Protein AF-A0A521Y6N9-F1 (afdb_monomer_lite)

pLDDT: mean 73.64, std 16.45, range [47.81, 98.19]

Sequence (121 aa):
MSCTERAASRVLAGALALALAACSSVPTKDAGHRGNGSRTSPSMQGPLPAGPQGSLAGPRSRNWDQFRQLAAQQLVAASPGRTYDSVPPDVLLAVPVLLVQLNGDGSVRRVEVLRYPRQAR

Secondary structure (DSSP, 8-state):
--SSHHHHHHHHHHHHHHHHGGGG-----------------------PPPP--S---PPPPSSHHHHHHHHHHHHHHHSTTTS-SSSPPHHHHT--EEEEEE-TTS-EEEEEEEE--SS--

Structure (mmCIF, N/CA/C/O backbone):
data_AF-A0A521Y6N9-F1
#
_entry.id   AF-A0A521Y6N9-F1
#
loop_
_atom_site.group_PDB
_atom_site.id
_atom_site.type_symbol
_atom_site.label_atom_id
_atom_site.label_alt_id
_atom_site.label_comp_id
_atom_site.label_asym_id
_atom_site.label_entity_id
_atom_site.label_seq_id
_atom_site.pdbx_PDB_ins_code
_atom_site.Cartn_x
_atom_site.Cartn_y
_atom_site.Cartn_z
_atom_site.occupancy
_atom_site.B_iso_or_equiv
_atom_site.auth_seq_id
_atom_site.auth_comp_id
_atom_site.auth_asym_id
_atom_site.auth_atom_id
_atom_site.pdbx_PDB_model_num
ATOM 1 N N . MET A 1 1 ? 53.952 50.226 1.521 1.00 52.38 1 MET A N 1
ATOM 2 C CA . MET A 1 1 ? 53.710 49.186 0.494 1.00 52.38 1 MET A CA 1
ATOM 3 C C . MET A 1 1 ? 52.494 48.349 0.904 1.00 52.38 1 MET A C 1
ATOM 5 O O . MET A 1 1 ? 52.632 47.167 1.165 1.00 52.38 1 MET A O 1
ATOM 9 N N . SER A 1 2 ? 51.309 48.965 1.027 1.00 55.03 2 SER A N 1
ATOM 10 C CA . SER A 1 2 ? 50.172 48.358 1.763 1.00 55.03 2 SER A CA 1
ATOM 11 C C . SER A 1 2 ? 48.833 48.440 1.013 1.00 55.03 2 SER A C 1
ATOM 13 O O . SER A 1 2 ? 47.781 48.146 1.576 1.00 55.03 2 SER A O 1
ATOM 15 N N . CYS A 1 3 ? 48.855 48.852 -0.261 1.00 47.81 3 CYS A N 1
ATOM 16 C CA . CYS A 1 3 ? 47.649 48.992 -1.088 1.00 47.81 3 CYS A CA 1
ATOM 17 C C . CYS A 1 3 ? 47.272 47.713 -1.853 1.00 47.81 3 CYS A C 1
ATOM 19 O O . CYS A 1 3 ? 46.133 47.590 -2.292 1.00 47.81 3 CYS A O 1
ATOM 21 N N . THR A 1 4 ? 48.182 46.748 -1.994 1.00 50.75 4 THR A N 1
ATOM 22 C CA . THR A 1 4 ? 47.968 45.542 -2.811 1.00 50.75 4 THR A CA 1
ATOM 23 C C . THR A 1 4 ? 47.235 44.412 -2.073 1.00 50.75 4 THR A C 1
ATOM 25 O O . THR A 1 4 ? 46.478 43.682 -2.705 1.00 50.75 4 THR A O 1
ATOM 28 N N . GLU A 1 5 ? 47.340 44.303 -0.741 1.00 51.44 5 GLU A N 1
ATOM 29 C CA . GLU A 1 5 ? 46.656 43.244 0.033 1.00 51.44 5 GLU A CA 1
ATOM 30 C C . GLU A 1 5 ? 45.135 43.444 0.169 1.00 51.44 5 GLU A C 1
ATOM 32 O O . GLU A 1 5 ? 44.365 42.482 0.146 1.00 51.44 5 GLU A O 1
ATOM 37 N N . ARG A 1 6 ? 44.660 44.694 0.258 1.00 50.38 6 ARG A N 1
ATOM 38 C CA . ARG A 1 6 ? 43.218 44.983 0.418 1.00 50.38 6 ARG A CA 1
ATOM 39 C C . ARG A 1 6 ? 42.403 44.671 -0.839 1.00 50.38 6 ARG A C 1
ATOM 41 O O . ARG A 1 6 ? 41.208 44.399 -0.734 1.00 50.38 6 ARG A O 1
ATOM 48 N N . ALA A 1 7 ? 43.036 44.698 -2.012 1.00 51.91 7 ALA A N 1
ATOM 49 C CA . ALA A 1 7 ? 42.393 44.354 -3.276 1.00 51.91 7 ALA A CA 1
ATOM 50 C C . ALA A 1 7 ? 42.159 42.838 -3.394 1.00 51.91 7 ALA A C 1
ATOM 52 O O . ALA A 1 7 ? 41.064 42.418 -3.761 1.00 51.91 7 ALA A O 1
ATOM 53 N N . ALA A 1 8 ? 43.138 42.022 -2.990 1.00 50.38 8 ALA A N 1
ATOM 54 C CA . ALA A 1 8 ? 43.040 40.562 -3.039 1.00 50.38 8 ALA A CA 1
ATOM 55 C C . ALA A 1 8 ? 41.926 40.015 -2.125 1.00 50.38 8 ALA A C 1
ATOM 57 O O . ALA A 1 8 ? 41.167 39.131 -2.519 1.00 50.38 8 ALA A O 1
ATOM 58 N N . SER A 1 9 ? 41.765 40.603 -0.933 1.00 50.69 9 SER A N 1
ATOM 59 C CA . SER A 1 9 ? 40.750 40.179 0.041 1.00 50.69 9 SER A CA 1
ATOM 60 C C . SER A 1 9 ? 39.308 40.455 -0.423 1.00 50.69 9 SER A C 1
ATOM 62 O O . SER A 1 9 ? 38.405 39.660 -0.166 1.00 50.69 9 SER A O 1
ATOM 64 N N . ARG A 1 10 ? 39.082 41.534 -1.190 1.00 55.06 10 ARG A N 1
ATOM 65 C CA . ARG A 1 10 ? 37.753 41.860 -1.743 1.00 55.06 10 ARG A CA 1
ATOM 66 C C . ARG A 1 10 ? 37.357 40.957 -2.912 1.00 55.06 10 ARG A C 1
ATOM 68 O O . ARG A 1 10 ? 36.184 40.616 -3.040 1.00 55.06 10 ARG A O 1
ATOM 75 N N . VAL A 1 11 ? 38.325 40.538 -3.728 1.00 58.59 11 VAL A N 1
ATOM 76 C CA . VAL A 1 11 ? 38.083 39.623 -4.857 1.00 58.59 11 VAL A CA 1
ATOM 77 C C . VAL A 1 11 ? 37.719 38.223 -4.355 1.00 58.59 11 VAL A C 1
ATOM 79 O O . VAL A 1 11 ? 36.792 37.607 -4.880 1.00 58.59 11 VAL A O 1
ATOM 82 N N . LEU A 1 12 ? 38.371 37.750 -3.285 1.00 57.00 12 LEU A N 1
ATOM 83 C CA . LEU A 1 12 ? 38.077 36.438 -2.701 1.00 57.00 12 LEU A CA 1
ATOM 84 C C . LEU A 1 12 ? 36.672 36.372 -2.073 1.00 57.00 12 LEU A C 1
ATOM 86 O O . LEU A 1 12 ? 35.969 35.375 -2.231 1.00 57.00 12 LEU A O 1
ATOM 90 N N . ALA A 1 13 ? 36.239 37.449 -1.406 1.00 58.03 13 ALA A N 1
ATOM 91 C CA . ALA A 1 13 ? 34.910 37.525 -0.797 1.00 58.03 13 ALA A CA 1
ATOM 92 C C . ALA A 1 13 ? 33.778 37.572 -1.843 1.00 58.03 13 ALA A C 1
ATOM 94 O O . ALA A 1 13 ? 32.732 36.953 -1.648 1.00 58.03 13 ALA A O 1
ATOM 95 N N . GLY A 1 14 ? 33.994 38.250 -2.977 1.00 57.03 14 GLY A N 1
ATOM 96 C CA . GLY A 1 14 ? 33.025 38.283 -4.079 1.00 57.03 14 GLY A CA 1
ATOM 97 C C . GLY A 1 14 ? 32.857 36.928 -4.774 1.00 57.03 14 GLY A C 1
ATOM 98 O O . GLY A 1 14 ? 31.736 36.525 -5.083 1.00 57.03 14 GLY A O 1
ATOM 99 N N . ALA A 1 15 ? 33.954 36.188 -4.964 1.00 59.00 15 ALA A N 1
ATOM 100 C CA . ALA A 1 15 ? 33.927 34.873 -5.605 1.00 59.00 15 ALA A CA 1
ATOM 101 C C . ALA A 1 15 ? 33.199 33.812 -4.759 1.00 59.00 15 ALA A C 1
ATOM 103 O O . ALA A 1 15 ? 32.467 32.985 -5.303 1.00 59.00 15 ALA A O 1
ATOM 104 N N . LEU A 1 16 ? 33.334 33.866 -3.428 1.00 61.94 16 LEU A N 1
ATOM 105 C CA . LEU A 1 16 ? 32.648 32.932 -2.531 1.00 61.94 16 LEU A CA 1
ATOM 106 C C . LEU A 1 16 ? 31.129 33.186 -2.477 1.00 61.94 16 LEU A C 1
ATOM 108 O O . LEU A 1 16 ? 30.352 32.236 -2.418 1.00 61.94 16 LEU A O 1
ATOM 112 N N . ALA A 1 17 ? 30.692 34.447 -2.572 1.00 58.97 17 ALA A N 1
ATOM 113 C CA . ALA A 1 17 ? 29.270 34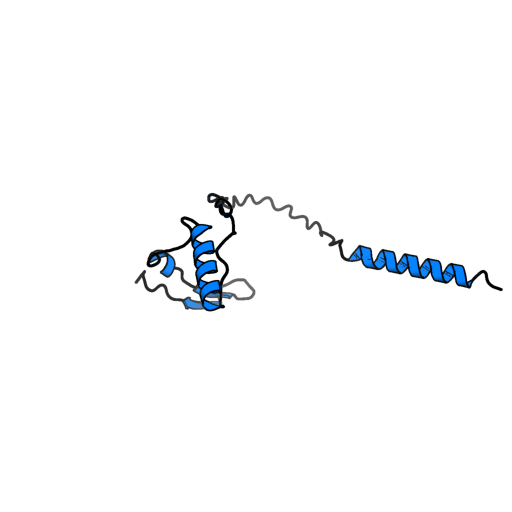.793 -2.618 1.00 58.97 17 ALA A CA 1
ATOM 114 C C . ALA A 1 17 ? 28.588 34.345 -3.927 1.00 58.97 17 ALA A C 1
ATOM 116 O O . ALA A 1 17 ? 27.437 33.909 -3.893 1.00 58.97 17 ALA A O 1
ATOM 117 N N . LEU A 1 18 ? 29.297 34.375 -5.066 1.00 59.50 18 LEU A N 1
ATOM 118 C CA . LEU A 1 18 ? 28.776 33.829 -6.328 1.00 59.50 18 LEU A CA 1
ATOM 119 C C . LEU A 1 18 ? 28.690 32.293 -6.321 1.00 59.50 18 LEU A C 1
ATOM 121 O O . LEU A 1 18 ? 27.793 31.738 -6.953 1.00 59.50 18 LEU A O 1
ATOM 125 N N . ALA A 1 19 ? 29.578 31.604 -5.597 1.00 60.44 19 ALA A N 1
ATOM 126 C CA . ALA A 1 19 ? 29.580 30.143 -5.531 1.00 60.44 19 ALA A CA 1
ATOM 127 C C . ALA A 1 19 ? 28.378 29.570 -4.752 1.00 60.44 19 ALA A C 1
ATOM 129 O O . ALA A 1 19 ? 27.871 28.511 -5.117 1.00 60.44 19 ALA A O 1
ATOM 130 N N . LEU A 1 20 ? 27.872 30.268 -3.723 1.00 59.56 20 LEU A N 1
ATOM 131 C CA . LEU A 1 20 ? 26.696 29.806 -2.968 1.00 59.56 20 LEU A CA 1
ATOM 132 C C . LEU A 1 20 ? 25.359 30.037 -3.700 1.00 59.56 20 LEU A C 1
ATOM 134 O O . LEU A 1 20 ? 24.408 29.297 -3.459 1.00 59.56 20 LEU A O 1
ATOM 138 N N . ALA A 1 21 ? 25.274 31.006 -4.619 1.00 56.78 21 ALA A N 1
ATOM 139 C CA . ALA A 1 21 ? 24.050 31.283 -5.384 1.00 56.78 21 ALA A CA 1
ATOM 140 C C . ALA A 1 21 ? 23.804 30.299 -6.551 1.00 56.78 21 ALA A C 1
ATOM 142 O O . ALA A 1 21 ? 22.730 30.303 -7.150 1.00 56.78 21 ALA A O 1
ATOM 143 N N . ALA A 1 22 ? 24.779 29.441 -6.874 1.00 53.19 22 ALA A N 1
ATOM 144 C CA . ALA A 1 22 ? 24.716 28.524 -8.015 1.00 53.19 22 ALA A CA 1
ATOM 145 C C . ALA A 1 22 ? 24.030 27.174 -7.717 1.00 53.19 22 ALA A C 1
ATOM 147 O O . ALA A 1 22 ? 23.783 26.402 -8.640 1.00 53.19 22 ALA A O 1
ATOM 148 N N . CYS A 1 23 ? 23.673 26.876 -6.462 1.00 58.44 23 CYS A N 1
ATOM 149 C CA . CYS A 1 23 ? 22.983 25.623 -6.118 1.00 58.44 23 CYS A CA 1
ATOM 150 C C . CYS A 1 23 ? 21.467 25.635 -6.408 1.00 58.44 23 CYS A C 1
ATOM 152 O O . CYS A 1 23 ? 20.799 24.632 -6.165 1.00 58.44 23 CYS A O 1
ATOM 154 N N . SER A 1 24 ? 20.904 26.740 -6.911 1.00 57.72 24 SER A N 1
ATOM 155 C CA . SER A 1 24 ? 19.456 26.871 -7.164 1.00 57.72 24 SER A CA 1
ATOM 156 C C . SER A 1 24 ? 19.068 26.841 -8.644 1.00 57.72 24 SER A C 1
ATOM 158 O O . SER A 1 24 ? 17.886 26.733 -8.964 1.00 57.72 24 SER A O 1
ATOM 160 N N . SER A 1 25 ? 20.028 26.948 -9.560 1.00 59.69 25 SER A N 1
ATOM 161 C CA . SER A 1 25 ? 19.775 27.101 -10.992 1.00 59.69 25 SER A CA 1
ATOM 162 C C . SER A 1 25 ? 19.997 25.784 -11.732 1.00 59.69 25 SER A C 1
ATOM 164 O O . SER A 1 25 ? 21.043 25.545 -12.329 1.00 59.69 25 SER A O 1
ATOM 166 N N . VAL A 1 26 ? 18.976 24.923 -11.720 1.00 63.25 26 VAL A N 1
ATOM 167 C CA . VAL A 1 26 ? 18.862 23.823 -12.687 1.00 63.25 26 VAL A CA 1
ATOM 168 C C . VAL A 1 26 ? 18.575 24.428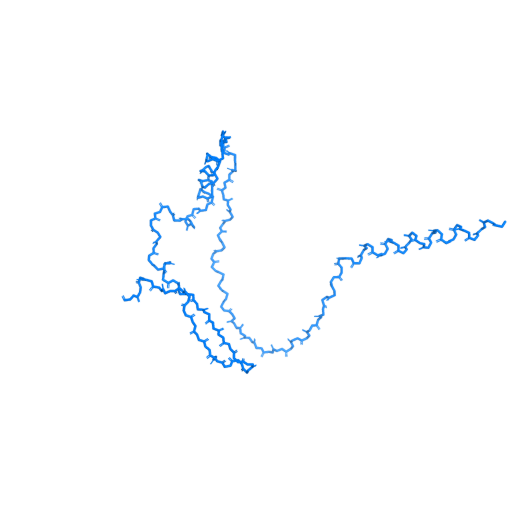 -14.069 1.00 63.25 26 VAL A C 1
ATOM 170 O O . VAL A 1 26 ? 17.526 25.053 -14.239 1.00 63.25 26 VAL A O 1
ATOM 173 N N . PRO A 1 27 ? 19.456 24.262 -15.074 1.00 61.84 27 PRO A N 1
ATOM 174 C CA . PRO A 1 27 ? 19.139 24.640 -16.442 1.00 61.84 27 PRO A CA 1
ATOM 175 C C . PRO A 1 27 ? 18.129 23.638 -17.007 1.00 61.84 27 PRO A C 1
ATOM 177 O O . PRO A 1 27 ? 18.453 22.480 -17.278 1.00 61.84 27 PRO A O 1
ATOM 180 N N . THR A 1 28 ? 16.888 24.078 -17.197 1.00 56.25 28 THR A N 1
ATOM 181 C CA . THR A 1 28 ? 15.904 23.345 -17.992 1.00 56.25 28 THR A CA 1
ATOM 182 C C . THR A 1 28 ? 16.372 23.352 -19.441 1.00 56.25 28 THR A C 1
ATOM 184 O O . THR A 1 28 ? 16.245 24.341 -20.157 1.00 56.25 28 THR A O 1
ATOM 187 N N . LYS A 1 29 ? 16.972 22.241 -19.871 1.00 55.22 29 LYS A N 1
ATOM 188 C CA . LYS A 1 29 ? 17.218 21.960 -21.281 1.00 55.22 29 LYS A CA 1
ATOM 189 C C . LYS A 1 29 ? 15.855 21.860 -21.962 1.00 55.22 29 LYS A C 1
ATOM 191 O O . LYS A 1 29 ? 15.181 20.843 -21.815 1.00 55.22 29 LYS A O 1
ATOM 196 N N . ASP A 1 30 ? 15.463 22.912 -22.676 1.00 55.50 30 ASP A N 1
ATOM 197 C CA . ASP A 1 30 ? 14.351 22.884 -23.624 1.00 55.50 30 ASP A CA 1
ATOM 198 C C . ASP A 1 30 ? 14.676 21.848 -24.707 1.00 55.50 30 ASP A C 1
ATOM 200 O O . ASP A 1 30 ? 15.319 22.113 -25.724 1.00 55.50 30 ASP A O 1
ATOM 204 N N . ALA A 1 31 ? 14.290 20.603 -24.444 1.00 56.94 31 ALA A N 1
ATOM 205 C CA . ALA A 1 31 ? 14.211 19.581 -25.460 1.00 56.94 31 ALA A CA 1
ATOM 206 C C . ALA A 1 31 ? 12.943 19.869 -26.259 1.00 56.94 31 ALA A C 1
ATOM 208 O O . ALA A 1 31 ? 11.835 19.525 -25.848 1.00 56.94 31 ALA A O 1
ATOM 209 N N . GLY A 1 32 ? 13.122 20.509 -27.414 1.00 54.41 32 GLY A N 1
ATOM 210 C CA . GLY A 1 32 ? 12.094 20.591 -28.435 1.00 54.41 32 GLY A CA 1
ATOM 211 C C . GLY A 1 32 ? 11.535 19.199 -28.724 1.00 54.41 32 GLY A C 1
ATOM 212 O O . GLY A 1 32 ? 12.190 18.364 -29.341 1.00 54.41 32 GLY A O 1
ATOM 213 N N . HIS A 1 33 ? 10.305 18.960 -28.280 1.00 53.66 33 HIS A N 1
ATOM 214 C CA . HIS A 1 33 ? 9.482 17.845 -28.719 1.00 53.66 33 HIS A CA 1
ATOM 215 C C . HIS A 1 33 ? 8.336 18.421 -29.544 1.00 53.66 33 HIS A C 1
ATOM 217 O O . HIS A 1 33 ? 7.202 18.564 -29.096 1.00 53.66 33 HIS A O 1
ATOM 223 N N . ARG A 1 34 ? 8.645 18.772 -30.797 1.00 54.66 34 ARG A N 1
ATOM 224 C CA . ARG A 1 34 ? 7.623 18.958 -31.828 1.00 54.66 34 ARG A CA 1
ATOM 225 C C . ARG A 1 34 ? 7.177 17.565 -32.282 1.00 54.66 34 ARG A C 1
ATOM 227 O O . ARG A 1 34 ? 7.567 17.086 -33.338 1.00 54.66 34 ARG A O 1
ATOM 234 N N . GLY A 1 35 ? 6.408 16.899 -31.427 1.00 51.81 35 GLY A N 1
ATOM 235 C CA . GLY A 1 35 ? 5.726 15.644 -31.714 1.00 51.81 35 GLY A CA 1
ATOM 236 C C . GLY A 1 35 ? 4.229 15.891 -31.655 1.00 51.81 35 GLY A C 1
ATOM 237 O O . GLY A 1 35 ? 3.643 15.889 -30.578 1.00 51.81 35 GLY A O 1
ATOM 238 N N . ASN A 1 36 ? 3.622 16.146 -32.813 1.00 59.91 36 ASN A N 1
ATOM 239 C CA . ASN A 1 36 ? 2.176 16.225 -32.965 1.00 59.91 36 ASN A CA 1
ATOM 240 C C . ASN A 1 36 ? 1.603 14.813 -32.785 1.00 59.91 36 ASN A C 1
ATOM 242 O O . ASN A 1 36 ? 1.494 14.036 -33.729 1.00 59.91 36 ASN A O 1
ATOM 246 N N . GLY A 1 37 ? 1.333 14.457 -31.539 1.00 56.25 37 GLY A N 1
ATOM 247 C CA . GLY A 1 37 ? 0.702 13.212 -31.158 1.00 56.25 37 GLY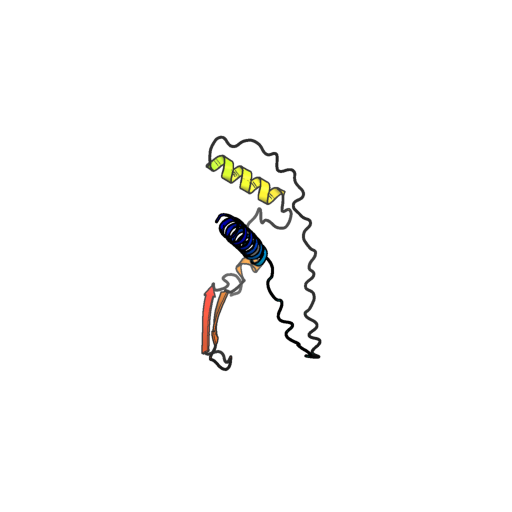 A CA 1
ATOM 248 C C . GLY A 1 37 ? -0.192 13.510 -29.980 1.00 56.25 37 GLY A C 1
ATOM 249 O O . GLY A 1 37 ? 0.224 13.355 -28.835 1.00 56.25 37 GLY A O 1
ATOM 250 N N . SER A 1 38 ? -1.412 13.963 -30.263 1.00 57.78 38 SER A N 1
ATOM 251 C CA . SER A 1 38 ? -2.502 14.014 -29.296 1.00 57.78 38 SER A CA 1
ATOM 252 C C . SER A 1 38 ? -2.809 12.592 -28.826 1.00 57.78 38 SER A C 1
ATOM 254 O O . SER A 1 38 ? -3.764 11.963 -29.267 1.00 57.78 38 SER A O 1
ATOM 256 N N . ARG A 1 39 ? -1.987 12.059 -27.919 1.00 57.53 39 ARG A N 1
ATOM 257 C CA . ARG A 1 39 ? -2.464 11.056 -26.978 1.00 57.53 39 ARG A CA 1
ATOM 258 C C . ARG A 1 39 ? -3.313 11.832 -25.994 1.00 57.53 39 ARG A C 1
ATOM 260 O O . ARG A 1 39 ? -2.798 12.480 -25.087 1.00 57.53 39 ARG A O 1
ATOM 267 N N . THR A 1 40 ? -4.620 11.791 -26.208 1.00 53.75 40 THR A N 1
ATOM 268 C CA . THR A 1 40 ? -5.593 11.934 -25.135 1.00 53.75 40 THR A CA 1
ATOM 269 C C . THR A 1 40 ? -5.283 10.848 -24.111 1.00 53.75 40 THR A C 1
ATOM 271 O O . THR A 1 40 ? -5.840 9.754 -24.135 1.00 53.75 40 THR A O 1
ATOM 274 N N . SER A 1 41 ? -4.331 11.128 -23.220 1.00 57.72 41 SER A N 1
ATOM 275 C CA . SER A 1 41 ? -4.285 10.445 -21.939 1.00 57.72 41 SER A CA 1
ATOM 276 C C . SER A 1 41 ? -5.657 10.675 -21.315 1.00 57.72 41 SER A C 1
ATOM 278 O O . SER A 1 41 ? -6.050 11.840 -21.186 1.00 57.72 41 SER A O 1
ATOM 280 N N . PRO A 1 42 ? -6.426 9.626 -20.982 1.00 58.91 42 PRO A N 1
ATOM 281 C CA . PRO A 1 42 ? -7.637 9.828 -20.217 1.00 58.91 42 PRO A CA 1
ATOM 282 C C . PRO A 1 42 ? -7.205 10.523 -18.929 1.00 58.91 42 PRO A C 1
ATOM 284 O O . PRO A 1 42 ? -6.435 9.966 -18.144 1.00 58.91 42 PRO A O 1
ATOM 287 N N . SER A 1 43 ? -7.645 11.769 -18.748 1.00 59.09 43 SER A N 1
ATOM 288 C CA . SER A 1 43 ? -7.578 12.432 -17.456 1.00 59.09 43 SER A CA 1
ATOM 289 C C . SER A 1 43 ? -8.421 11.593 -16.509 1.00 59.09 43 SER A C 1
ATOM 291 O O . SER A 1 43 ? -9.623 11.796 -16.372 1.00 59.09 43 SER A O 1
ATOM 293 N N . MET A 1 44 ? -7.777 10.638 -15.844 1.00 57.75 44 MET A N 1
ATOM 294 C CA . MET A 1 44 ? -8.229 10.068 -14.583 1.00 57.75 44 MET A CA 1
ATOM 295 C C . MET A 1 44 ? -8.102 11.165 -13.520 1.00 57.75 44 MET A C 1
ATOM 297 O O . MET A 1 44 ? -7.359 11.045 -12.551 1.00 57.75 44 MET A O 1
ATOM 301 N N . GLN A 1 45 ? -8.818 12.272 -13.706 1.00 56.78 45 GLN A N 1
ATOM 302 C CA . GLN A 1 45 ? -9.190 13.145 -12.608 1.00 56.78 45 GLN A CA 1
ATOM 303 C C . GLN A 1 45 ? -10.354 12.444 -11.912 1.00 56.78 45 GLN A C 1
ATOM 305 O O . GLN A 1 45 ? -11.511 12.841 -12.019 1.00 56.78 45 GLN A O 1
ATOM 310 N N . GLY A 1 46 ? -10.045 11.334 -11.235 1.00 64.75 46 GLY A N 1
ATOM 311 C CA . GLY A 1 46 ? -10.916 10.875 -10.164 1.00 64.75 46 GLY A CA 1
ATOM 312 C C . GLY A 1 46 ? -11.048 12.021 -9.153 1.00 64.75 46 GLY A C 1
ATOM 313 O O . GLY A 1 46 ? -10.090 12.790 -9.016 1.00 64.75 46 GLY A O 1
ATOM 314 N N . PRO A 1 47 ? -12.202 12.178 -8.478 1.00 66.69 47 PRO A N 1
ATOM 315 C CA . PRO A 1 47 ? -12.376 13.185 -7.441 1.00 66.69 47 PRO A CA 1
ATOM 316 C C . PRO A 1 47 ? -11.133 13.248 -6.555 1.00 66.69 47 PRO A C 1
ATOM 318 O O . PRO A 1 47 ? -10.767 12.245 -5.932 1.00 66.69 47 PRO A O 1
ATOM 321 N N . LEU A 1 48 ? -10.450 14.400 -6.541 1.00 63.12 48 LEU A N 1
ATOM 322 C CA . LEU A 1 48 ? -9.386 14.588 -5.572 1.00 63.12 48 LEU A CA 1
ATOM 323 C C . LEU A 1 48 ? -10.050 14.455 -4.197 1.00 63.12 48 LEU A C 1
ATOM 325 O O . LEU A 1 48 ? -11.006 15.180 -3.913 1.00 63.12 48 LEU A O 1
ATOM 329 N N . PRO A 1 49 ? -9.604 13.502 -3.370 1.00 62.19 49 PRO A N 1
ATOM 330 C CA . PRO A 1 49 ? -10.119 13.355 -2.021 1.00 62.19 49 PRO A CA 1
ATOM 331 C C . PRO A 1 49 ? -9.939 14.696 -1.310 1.00 62.19 49 PRO A C 1
ATOM 333 O O . PRO A 1 49 ? -8.856 15.285 -1.361 1.00 62.19 49 PRO A O 1
ATOM 336 N N . ALA A 1 50 ? -10.997 15.185 -0.664 1.00 69.69 50 ALA A N 1
ATOM 337 C CA . ALA A 1 50 ? -10.870 16.331 0.220 1.00 69.69 50 ALA A CA 1
ATOM 338 C C . ALA A 1 50 ? -9.722 16.058 1.209 1.00 69.69 50 ALA A C 1
ATOM 340 O O . ALA A 1 50 ? -9.588 14.938 1.711 1.00 69.69 50 ALA A O 1
ATOM 341 N N . GLY A 1 51 ? -8.861 17.057 1.431 1.00 66.06 51 GLY A N 1
ATOM 342 C CA . GLY A 1 51 ? -7.758 16.951 2.387 1.00 66.06 51 GLY A CA 1
ATOM 343 C C . GLY A 1 51 ? -8.261 16.560 3.784 1.00 66.06 51 GLY A C 1
ATOM 344 O O . GLY A 1 51 ? -9.456 16.688 4.051 1.00 66.06 51 GLY A O 1
ATOM 345 N N . PRO A 1 52 ? -7.378 16.071 4.672 1.00 63.88 52 PRO A N 1
ATOM 346 C CA . PRO A 1 52 ? -7.771 15.594 5.994 1.00 63.88 52 PRO A CA 1
ATOM 347 C C . PRO A 1 52 ? -8.598 16.656 6.728 1.00 63.88 52 PRO A C 1
ATOM 349 O O . PRO A 1 52 ? -8.109 17.741 7.041 1.00 63.88 52 PRO A O 1
ATOM 352 N N . GLN A 1 53 ? -9.869 16.343 6.977 1.00 62.25 53 GLN A N 1
ATOM 353 C CA . GLN A 1 53 ? -10.804 17.231 7.660 1.00 62.25 53 GLN A CA 1
ATOM 354 C C . GLN A 1 53 ? -10.824 16.860 9.141 1.00 62.25 53 GLN A C 1
ATOM 356 O O . GLN A 1 53 ? -11.703 16.143 9.606 1.00 62.25 53 GLN A O 1
ATOM 361 N N . GLY A 1 54 ? -9.798 17.276 9.885 1.00 62.31 54 GLY A N 1
ATOM 362 C CA . GLY A 1 54 ? -9.712 16.976 11.311 1.00 62.31 54 GLY A CA 1
ATOM 363 C C . GLY A 1 54 ? -8.646 17.788 12.035 1.00 62.31 54 GLY A C 1
ATOM 364 O O . GLY A 1 54 ? -7.528 17.947 11.551 1.00 62.31 54 GLY A O 1
ATOM 365 N N . SER A 1 55 ? -8.993 18.290 13.221 1.00 62.69 55 SER A N 1
ATOM 366 C CA . SER A 1 55 ? -8.030 18.852 14.170 1.00 62.69 55 SER A CA 1
ATOM 367 C C . SER A 1 55 ? -7.263 17.713 14.851 1.00 62.69 55 SER A C 1
ATOM 369 O O . SER A 1 55 ? -7.869 16.818 15.436 1.00 62.69 55 SER A O 1
ATOM 371 N N . LEU A 1 56 ? -5.927 17.752 14.793 1.00 61.44 56 LEU A N 1
ATOM 372 C CA . LEU A 1 56 ? -5.009 16.731 15.334 1.00 61.44 56 LEU A CA 1
ATOM 373 C C . LEU A 1 56 ? -4.837 16.784 16.870 1.00 61.44 56 LEU A C 1
ATOM 375 O O . LEU A 1 56 ? -3.950 16.130 17.420 1.00 61.44 56 LEU A O 1
ATOM 379 N N . ALA A 1 57 ? -5.650 17.564 17.589 1.00 65.69 57 ALA A N 1
ATOM 380 C CA . ALA A 1 57 ? -5.565 17.684 19.044 1.00 65.69 57 ALA A CA 1
ATOM 381 C C . ALA A 1 57 ? -6.186 16.457 19.744 1.00 65.69 57 ALA A C 1
ATOM 383 O O . ALA A 1 5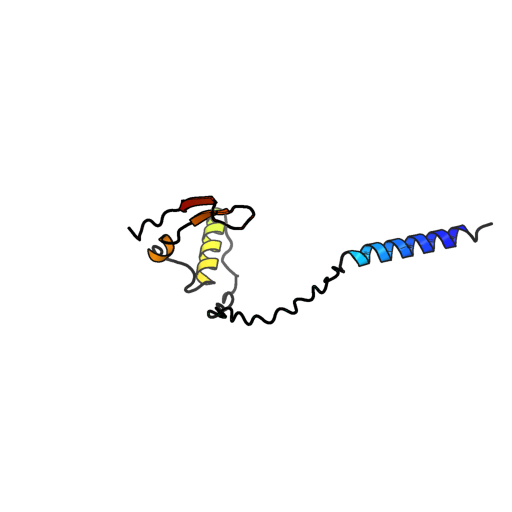7 ? -7.308 16.499 20.241 1.00 65.69 57 ALA A O 1
ATOM 384 N N . GLY A 1 58 ? -5.452 15.343 19.752 1.00 69.50 58 GLY A N 1
ATOM 385 C CA . GLY A 1 58 ? -5.828 14.112 20.447 1.00 69.50 58 GLY A CA 1
ATOM 386 C C . GLY A 1 58 ? -5.318 14.034 21.895 1.00 69.50 58 GLY A C 1
ATOM 387 O O . GLY A 1 58 ? -4.451 14.812 22.305 1.00 69.50 58 GLY A O 1
ATOM 388 N N . PRO A 1 59 ? -5.826 13.075 22.688 1.00 79.56 59 PRO A N 1
ATOM 389 C CA . PRO A 1 59 ? -5.329 12.812 24.036 1.00 79.56 59 PRO A CA 1
ATOM 390 C C . PRO A 1 59 ? -3.831 12.462 24.025 1.00 79.56 59 PRO A C 1
ATOM 392 O O . PRO A 1 59 ? -3.322 11.853 23.085 1.00 79.56 59 PRO A O 1
ATOM 395 N N . ARG A 1 60 ? -3.105 12.834 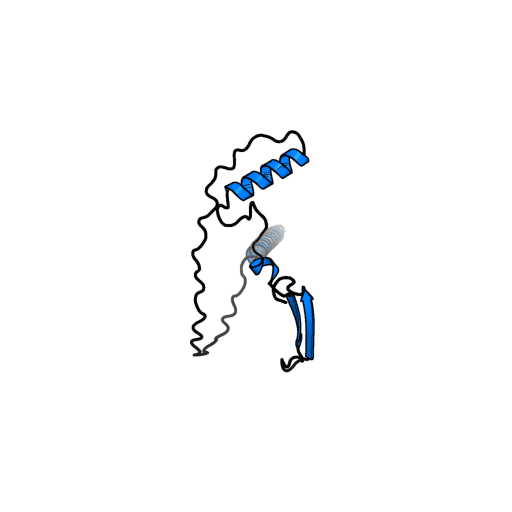25.088 1.00 85.81 60 ARG A N 1
ATOM 396 C CA . ARG A 1 60 ? -1.677 12.502 25.226 1.00 85.81 60 ARG A CA 1
ATOM 397 C C . ARG A 1 60 ? -1.488 11.016 25.536 1.00 85.81 60 ARG A C 1
ATOM 399 O O . ARG A 1 60 ? -2.115 10.484 26.450 1.00 85.81 60 ARG A O 1
ATOM 406 N N . SER A 1 61 ? -0.567 10.376 24.820 1.00 91.69 61 SER A N 1
ATOM 407 C CA . SER A 1 61 ? -0.133 9.004 25.089 1.00 91.69 61 SER A CA 1
ATOM 408 C C . SER A 1 61 ? 0.783 8.930 26.312 1.00 91.69 61 SER A C 1
ATOM 410 O O . SER A 1 61 ? 1.688 9.750 26.462 1.00 91.69 61 SER A O 1
ATOM 412 N N . ARG A 1 62 ? 0.600 7.908 27.147 1.00 92.19 62 ARG A N 1
ATOM 413 C CA . ARG A 1 62 ? 1.439 7.594 28.314 1.00 92.19 62 ARG A CA 1
ATOM 414 C C . ARG A 1 62 ? 2.577 6.623 27.995 1.00 92.19 62 ARG A C 1
ATOM 416 O O . ARG A 1 62 ? 3.527 6.537 28.763 1.00 92.19 62 ARG A O 1
ATOM 423 N N . ASN A 1 63 ? 2.475 5.887 26.889 1.00 95.81 63 ASN A N 1
ATOM 424 C CA . ASN A 1 63 ? 3.492 4.961 26.392 1.00 95.81 63 ASN A CA 1
ATOM 425 C C . ASN A 1 63 ? 3.394 4.811 24.861 1.00 95.81 63 ASN A C 1
ATOM 427 O O . ASN A 1 63 ? 2.494 5.366 24.222 1.00 95.81 63 ASN A O 1
ATOM 431 N N . TRP A 1 64 ? 4.332 4.066 24.273 1.00 93.00 64 TRP A N 1
ATOM 432 C CA . TRP A 1 64 ? 4.452 3.934 22.820 1.00 93.00 64 TRP A CA 1
ATOM 433 C C . TRP A 1 64 ? 3.332 3.112 22.172 1.00 93.00 64 TRP A C 1
ATOM 435 O O . TRP A 1 64 ? 2.909 3.409 21.055 1.00 93.00 64 TRP A O 1
ATOM 445 N N . ASP A 1 65 ? 2.808 2.107 22.870 1.00 96.25 65 ASP A N 1
ATOM 446 C CA . ASP A 1 65 ? 1.685 1.307 22.372 1.00 96.25 65 ASP A CA 1
ATOM 447 C C . ASP A 1 65 ? 0.410 2.144 22.282 1.00 96.25 65 ASP A C 1
ATOM 449 O O . ASP A 1 65 ? -0.263 2.154 21.251 1.00 96.25 65 ASP A O 1
ATOM 453 N N . GLN A 1 66 ? 0.140 2.945 23.315 1.00 94.69 66 GLN A N 1
ATOM 454 C CA . GLN A 1 66 ? -0.974 3.885 23.320 1.00 94.69 66 GLN A CA 1
ATOM 455 C C . GLN A 1 66 ? -0.804 4.962 22.245 1.00 94.69 66 GLN A C 1
ATOM 457 O O . GLN A 1 66 ? -1.776 5.324 21.587 1.00 94.69 66 GLN A O 1
ATOM 462 N N . PHE A 1 67 ? 0.419 5.456 22.029 1.00 93.75 67 PHE A N 1
ATOM 463 C CA . PHE A 1 67 ? 0.701 6.398 20.947 1.00 93.75 67 PHE A CA 1
ATOM 464 C C . PHE A 1 67 ? 0.342 5.809 19.578 1.00 93.75 67 PHE A C 1
ATOM 466 O O . PHE A 1 67 ? -0.387 6.440 18.815 1.00 93.75 67 PHE A O 1
ATOM 473 N N . ARG A 1 68 ? 0.792 4.579 19.287 1.00 94.19 68 ARG A N 1
ATOM 474 C CA . ARG A 1 68 ? 0.484 3.886 18.026 1.00 94.19 68 ARG A CA 1
ATOM 475 C C . ARG A 1 68 ? -1.018 3.721 17.815 1.00 94.19 68 ARG A C 1
ATOM 477 O O . ARG A 1 68 ? -1.508 3.966 16.716 1.00 94.19 68 ARG A O 1
ATOM 484 N N . GLN A 1 69 ? -1.746 3.348 18.864 1.00 93.75 69 GLN A N 1
ATOM 485 C CA . GLN A 1 69 ? -3.193 3.174 18.789 1.00 93.75 69 GLN A CA 1
ATOM 486 C C . GLN A 1 69 ? -3.924 4.499 18.526 1.00 93.75 69 GLN A C 1
ATOM 488 O O . GLN A 1 69 ? -4.790 4.557 17.655 1.00 93.75 69 GLN A O 1
ATOM 493 N N . LEU A 1 70 ? -3.543 5.575 19.222 1.00 93.12 70 LEU A N 1
ATOM 494 C CA . LEU A 1 70 ? -4.119 6.908 19.017 1.00 93.12 70 LEU A CA 1
ATOM 495 C C . LEU A 1 70 ? -3.810 7.459 17.621 1.00 93.12 70 LEU A C 1
ATOM 497 O O . LEU A 1 70 ? -4.698 8.002 16.967 1.00 93.12 70 LEU A O 1
ATOM 501 N N . ALA A 1 71 ? -2.580 7.278 17.135 1.00 91.12 71 ALA A N 1
ATOM 502 C CA . ALA A 1 71 ? -2.192 7.682 15.787 1.00 91.12 71 ALA A CA 1
ATOM 503 C C . ALA A 1 71 ? -2.995 6.926 14.716 1.00 91.12 71 ALA A C 1
ATOM 505 O O . ALA A 1 71 ? -3.494 7.537 13.773 1.00 91.12 71 ALA A O 1
ATOM 506 N N . ALA A 1 72 ? -3.182 5.612 14.882 1.00 90.62 72 ALA A N 1
ATOM 507 C CA . ALA A 1 72 ? -4.000 4.815 13.971 1.00 90.62 72 ALA A CA 1
ATOM 508 C C . ALA A 1 72 ? -5.454 5.313 13.926 1.00 90.62 72 ALA A C 1
ATOM 510 O O . ALA A 1 72 ? -6.003 5.509 12.844 1.00 90.62 72 ALA A O 1
ATOM 511 N N . GLN A 1 73 ? -6.058 5.585 15.086 1.00 90.44 73 GLN A N 1
ATOM 512 C CA . GLN A 1 73 ? -7.420 6.124 15.170 1.00 90.44 73 GLN A CA 1
ATOM 513 C C . GLN A 1 73 ? -7.545 7.488 14.482 1.00 90.44 73 GLN A C 1
ATOM 515 O O . GLN A 1 73 ? -8.512 7.722 13.761 1.00 90.44 73 GLN A O 1
ATOM 520 N N . GLN A 1 74 ? -6.558 8.371 14.653 1.00 88.50 74 GLN A N 1
ATOM 521 C CA . GLN A 1 74 ? -6.540 9.674 13.982 1.00 88.50 74 GLN A CA 1
ATOM 522 C C . GLN A 1 74 ? -6.454 9.539 12.462 1.00 88.50 74 GLN A C 1
ATOM 524 O O . GLN A 1 74 ? -7.167 10.238 11.749 1.00 88.50 74 GLN A O 1
ATOM 529 N N . LEU A 1 75 ? -5.617 8.629 11.960 1.00 87.56 75 LEU A N 1
ATOM 530 C CA . LEU A 1 75 ? -5.483 8.392 10.522 1.00 87.56 75 LEU A CA 1
ATOM 531 C C . LEU A 1 75 ? -6.786 7.877 9.900 1.00 87.56 75 LEU A C 1
ATOM 533 O O . LEU A 1 75 ? -7.174 8.355 8.832 1.00 87.56 75 LEU A O 1
ATOM 537 N N . VAL A 1 76 ? -7.469 6.952 10.584 1.00 89.19 76 VAL A N 1
ATOM 538 C CA . VAL A 1 76 ? -8.783 6.428 10.174 1.00 89.19 76 VAL A CA 1
ATOM 539 C C . VAL A 1 76 ? -9.820 7.555 10.163 1.00 89.19 76 VAL A C 1
ATOM 541 O O . VAL A 1 76 ? -10.509 7.748 9.164 1.00 89.19 76 VAL A O 1
ATOM 544 N N . ALA A 1 77 ? -9.893 8.342 11.243 1.00 87.50 77 ALA A N 1
ATOM 545 C CA . ALA A 1 77 ? -10.848 9.443 11.373 1.00 87.50 77 ALA A CA 1
ATOM 546 C C . ALA A 1 77 ? -10.619 10.556 10.336 1.00 87.50 77 ALA A C 1
ATOM 548 O O . ALA A 1 77 ? -11.576 11.124 9.818 1.00 87.50 77 ALA A O 1
ATOM 549 N N . ALA A 1 78 ? -9.360 10.849 10.002 1.00 86.69 78 ALA A N 1
ATOM 550 C CA . ALA A 1 78 ? -8.996 11.853 9.005 1.00 86.69 78 ALA A CA 1
ATOM 551 C C . ALA A 1 78 ? -9.225 11.392 7.554 1.00 86.69 78 ALA A C 1
ATOM 553 O O . ALA A 1 78 ? -9.191 12.223 6.644 1.00 86.69 78 ALA A O 1
ATOM 554 N N . SER A 1 79 ? -9.450 10.091 7.328 1.00 85.56 79 SER A N 1
ATOM 555 C CA . SER A 1 79 ? -9.553 9.478 5.997 1.00 85.56 79 SER A CA 1
ATOM 556 C C . SER A 1 79 ? -10.881 8.726 5.788 1.00 85.56 79 SER A C 1
ATOM 558 O O . SER A 1 79 ? -10.865 7.549 5.401 1.00 85.56 79 SER A O 1
ATOM 560 N N . PRO A 1 80 ? -12.046 9.371 6.005 1.00 80.00 80 PRO A N 1
ATOM 561 C CA . PRO A 1 80 ? -13.337 8.706 5.864 1.00 80.00 80 PRO A CA 1
ATOM 562 C C . PRO A 1 80 ? -13.517 8.164 4.438 1.00 80.00 80 PRO A C 1
ATOM 564 O O . PRO A 1 80 ? -13.208 8.838 3.455 1.00 80.00 80 PRO A O 1
ATOM 567 N N . GLY A 1 81 ? -13.975 6.914 4.323 1.00 82.12 81 GLY A N 1
ATOM 568 C CA . GLY A 1 81 ? -14.179 6.233 3.037 1.00 82.12 81 GLY A CA 1
ATOM 569 C C . GLY A 1 81 ? -12.899 5.801 2.306 1.00 82.12 81 GLY A C 1
ATOM 570 O O . GLY A 1 81 ? -12.981 5.305 1.186 1.00 82.12 81 GLY A O 1
ATOM 571 N N . ARG A 1 82 ? -11.714 5.985 2.907 1.00 80.94 82 ARG A N 1
ATOM 572 C CA . ARG A 1 82 ? -10.415 5.582 2.323 1.00 80.94 82 ARG A CA 1
ATOM 573 C C . ARG A 1 82 ? -9.655 4.579 3.184 1.00 80.94 82 ARG A C 1
ATOM 575 O O . ARG A 1 82 ? -8.629 4.053 2.757 1.00 80.94 82 ARG A O 1
ATOM 582 N N . THR A 1 83 ? -10.153 4.320 4.384 1.00 87.19 83 THR A N 1
ATOM 583 C CA . THR A 1 83 ? -9.655 3.286 5.283 1.00 87.19 83 THR A CA 1
ATOM 584 C C . THR A 1 83 ? -10.692 2.177 5.385 1.00 87.19 83 THR A C 1
ATOM 586 O O . THR A 1 83 ? -11.888 2.452 5.417 1.00 87.19 83 THR A O 1
ATOM 589 N N . TYR A 1 84 ? -10.226 0.930 5.423 1.00 85.81 84 TYR A N 1
ATOM 590 C CA . TYR A 1 84 ? -11.070 -0.232 5.675 1.00 85.81 84 TYR A CA 1
ATOM 591 C C . TYR A 1 84 ? -11.073 -0.500 7.179 1.00 85.81 84 TYR A C 1
ATOM 593 O O . TYR A 1 84 ? -10.046 -0.850 7.755 1.00 85.81 84 TYR A O 1
ATOM 601 N N . ASP A 1 85 ? -12.219 -0.281 7.811 1.00 85.50 85 ASP A N 1
ATOM 602 C CA . ASP A 1 85 ? -12.516 -0.607 9.211 1.00 85.50 85 ASP A CA 1
ATOM 603 C C . ASP A 1 85 ? -13.007 -2.058 9.389 1.00 85.50 85 ASP A C 1
ATOM 605 O O . ASP A 1 85 ? -13.132 -2.556 10.507 1.00 85.50 85 ASP A O 1
ATOM 609 N N . SER A 1 86 ? -13.241 -2.745 8.272 1.00 85.50 86 SER A N 1
ATOM 610 C CA . SER A 1 86 ? -13.669 -4.137 8.155 1.00 85.50 86 SER A CA 1
ATOM 611 C C . SER A 1 86 ? -12.718 -4.929 7.247 1.00 85.50 86 SER A C 1
ATOM 613 O O . SER A 1 86 ? -11.702 -4.411 6.774 1.00 85.50 86 SER A O 1
ATOM 615 N N . VAL A 1 87 ? -13.017 -6.213 7.019 1.00 83.69 87 VAL A N 1
ATOM 616 C CA . VAL A 1 87 ? -12.246 -7.051 6.088 1.00 83.69 87 VAL A CA 1
ATOM 617 C C . VAL A 1 87 ? -12.222 -6.374 4.707 1.00 83.69 87 VAL A C 1
ATOM 619 O O . VAL A 1 87 ? -13.291 -6.090 4.164 1.00 83.69 87 VAL A O 1
ATOM 622 N N . PRO A 1 88 ? -11.036 -6.107 4.123 1.00 83.00 88 PRO A N 1
ATOM 623 C CA . PRO A 1 88 ? -10.951 -5.470 2.815 1.00 83.00 88 PRO A CA 1
ATOM 624 C C . PRO A 1 88 ? -11.682 -6.287 1.736 1.00 83.00 88 PRO A C 1
ATOM 626 O O . PRO A 1 88 ? -11.539 -7.511 1.721 1.00 83.00 88 PRO A O 1
ATOM 629 N N . PRO A 1 89 ? -12.405 -5.639 0.802 1.00 81.94 89 PRO A N 1
ATOM 630 C CA . PRO A 1 89 ? -13.061 -6.319 -0.310 1.00 81.94 89 PRO A CA 1
ATOM 631 C C . PRO A 1 89 ? -12.106 -7.197 -1.126 1.00 81.94 89 PRO A C 1
ATOM 633 O O . PRO A 1 89 ? -10.983 -6.788 -1.437 1.00 81.94 89 PRO A O 1
ATOM 636 N N . ASP A 1 90 ? -12.586 -8.364 -1.560 1.00 77.50 90 ASP A N 1
ATOM 637 C CA . ASP A 1 90 ? -11.781 -9.360 -2.281 1.00 77.50 90 ASP A CA 1
ATOM 638 C C . ASP A 1 90 ? -11.121 -8.818 -3.556 1.00 77.50 90 ASP A C 1
ATOM 640 O O . ASP A 1 90 ? -10.002 -9.208 -3.898 1.00 77.50 90 ASP A O 1
ATOM 644 N N . VAL A 1 91 ? -11.758 -7.850 -4.223 1.00 78.06 91 VAL A N 1
ATOM 645 C CA . VAL A 1 91 ? -11.199 -7.174 -5.404 1.00 78.06 91 VAL A CA 1
ATOM 646 C C . VAL A 1 91 ? -9.857 -6.489 -5.114 1.00 78.06 91 VAL A C 1
ATOM 648 O O . VAL A 1 91 ? -8.966 -6.492 -5.959 1.00 78.06 91 VAL A O 1
ATOM 651 N N . LEU A 1 92 ? -9.649 -5.967 -3.902 1.00 75.44 92 LEU A N 1
ATOM 652 C CA . LEU A 1 92 ? -8.379 -5.340 -3.515 1.00 75.44 92 LEU A CA 1
ATOM 653 C C . LEU A 1 92 ? -7.285 -6.373 -3.258 1.00 75.44 92 LEU A C 1
ATOM 655 O O . LEU A 1 92 ? -6.096 -6.083 -3.383 1.00 75.44 92 LEU A O 1
ATOM 659 N N . LEU A 1 93 ? -7.675 -7.604 -2.933 1.00 74.25 93 LEU A N 1
ATOM 660 C CA . LEU A 1 93 ? -6.750 -8.721 -2.811 1.00 74.25 93 LEU A CA 1
ATOM 661 C C . LEU A 1 93 ? -6.355 -9.280 -4.183 1.00 74.25 93 LEU A C 1
ATOM 663 O O . LEU A 1 93 ? -5.343 -9.979 -4.268 1.00 74.25 93 LEU A O 1
ATOM 667 N N . ALA A 1 94 ? -7.094 -8.947 -5.242 1.00 78.19 94 ALA A N 1
ATOM 668 C CA . ALA A 1 94 ? -6.928 -9.497 -6.582 1.00 78.19 94 ALA A CA 1
ATOM 669 C C . ALA A 1 94 ? -5.892 -8.771 -7.461 1.00 78.19 94 ALA A C 1
ATOM 671 O O . ALA A 1 94 ? -5.712 -9.164 -8.608 1.00 78.19 94 ALA A O 1
ATOM 672 N N . VAL A 1 95 ? -5.176 -7.752 -6.968 1.00 84.31 95 VAL A N 1
ATOM 673 C CA . VAL A 1 95 ? -4.137 -7.082 -7.77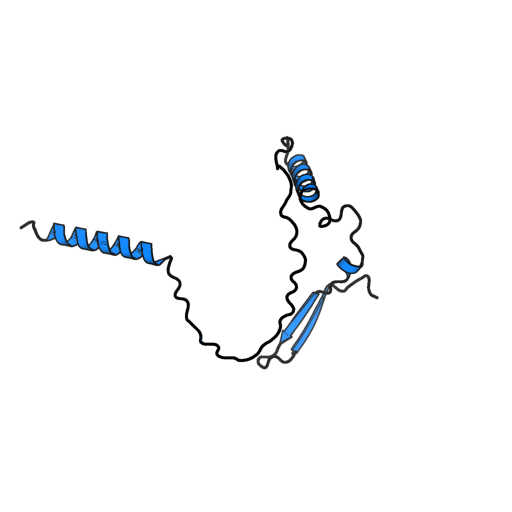5 1.00 84.31 95 VAL A CA 1
ATOM 674 C C . VAL A 1 95 ? -2.901 -7.992 -7.919 1.00 84.31 95 VAL A C 1
ATOM 676 O O . VAL A 1 95 ? -2.251 -8.285 -6.901 1.00 84.31 95 VAL A O 1
ATOM 679 N N . PRO A 1 96 ? -2.556 -8.459 -9.140 1.00 87.12 96 PRO A N 1
ATOM 680 C CA . PRO A 1 96 ? -1.351 -9.244 -9.366 1.00 87.12 96 PRO A CA 1
ATOM 681 C C . PRO A 1 96 ? -0.120 -8.338 -9.389 1.00 87.12 96 PRO A C 1
ATOM 683 O O . PRO A 1 96 ? -0.187 -7.173 -9.781 1.00 87.12 96 PRO A O 1
ATOM 686 N N . VAL A 1 97 ? 1.027 -8.898 -9.022 1.00 89.06 97 VAL A N 1
ATOM 687 C CA . VAL A 1 97 ? 2.320 -8.221 -9.180 1.00 89.06 97 VAL A CA 1
ATOM 688 C C . VAL A 1 97 ? 3.166 -9.038 -10.143 1.00 89.06 97 VAL A C 1
ATOM 690 O O . VAL A 1 97 ? 3.398 -10.224 -9.901 1.00 89.06 97 VAL A O 1
ATOM 693 N N . LEU A 1 98 ? 3.609 -8.402 -11.228 1.00 95.06 98 LEU A N 1
ATOM 694 C CA . LEU A 1 98 ? 4.399 -9.019 -12.290 1.00 95.06 98 LEU A CA 1
ATOM 695 C C . LEU A 1 98 ? 5.780 -8.369 -12.360 1.00 95.06 98 LEU A C 1
ATOM 697 O O . LEU A 1 98 ? 5.896 -7.145 -12.376 1.00 95.06 98 LEU A O 1
ATOM 701 N N . LEU A 1 99 ? 6.814 -9.194 -12.466 1.00 95.75 99 LEU A N 1
ATOM 702 C CA . LEU A 1 99 ? 8.135 -8.784 -12.911 1.00 95.75 99 LEU A CA 1
ATOM 703 C C . LEU A 1 99 ? 8.256 -9.135 -14.392 1.00 95.75 99 LEU A C 1
ATOM 705 O O . LEU A 1 99 ? 8.178 -10.303 -14.767 1.00 95.75 99 LEU A O 1
ATOM 709 N N . VAL A 1 100 ? 8.437 -8.123 -15.238 1.00 97.19 100 VAL A N 1
ATOM 710 C CA . VAL A 1 100 ? 8.588 -8.296 -16.687 1.00 97.19 100 VAL A CA 1
ATOM 711 C C . VAL A 1 100 ? 9.991 -7.867 -17.085 1.00 97.19 100 VAL A C 1
ATOM 713 O O . VAL A 1 100 ? 10.383 -6.722 -16.878 1.00 97.19 100 VAL A O 1
ATOM 716 N N . GLN A 1 101 ? 10.751 -8.795 -17.654 1.00 98.00 101 GLN A N 1
ATOM 717 C CA . GLN A 1 101 ? 12.057 -8.524 -18.239 1.00 98.00 101 GLN A CA 1
ATOM 718 C C . GLN A 1 101 ? 11.894 -8.339 -19.740 1.00 98.00 101 GLN A C 1
ATOM 720 O O . GLN A 1 101 ? 11.239 -9.147 -20.405 1.00 98.00 101 GLN A O 1
ATOM 725 N N . LEU A 1 102 ? 12.530 -7.299 -20.267 1.00 98.19 102 LEU A N 1
ATOM 726 C CA . LEU A 1 102 ? 12.535 -6.979 -21.687 1.00 98.19 102 LEU A CA 1
ATOM 727 C C . LEU A 1 102 ? 13.937 -7.184 -22.269 1.00 98.19 102 LEU A C 1
ATOM 729 O O . LEU A 1 102 ? 14.944 -7.095 -21.566 1.00 98.19 102 LEU A O 1
ATOM 733 N N . ASN A 1 103 ? 13.995 -7.470 -23.561 1.00 98.00 103 ASN A N 1
ATOM 734 C CA . ASN A 1 103 ? 15.205 -7.383 -24.367 1.00 98.00 103 ASN A CA 1
ATOM 735 C C . ASN A 1 103 ? 15.531 -5.912 -24.689 1.00 98.00 103 ASN A C 1
ATOM 737 O O . ASN A 1 103 ? 14.717 -5.017 -24.462 1.00 98.00 103 ASN A O 1
ATOM 741 N N . GLY A 1 104 ? 16.716 -5.653 -25.251 1.00 97.69 104 GLY A N 1
ATOM 742 C CA . GLY A 1 104 ? 17.129 -4.294 -25.632 1.00 97.69 104 GLY A CA 1
ATOM 743 C C . GLY A 1 104 ? 16.261 -3.652 -26.724 1.00 97.69 104 GLY A C 1
ATOM 744 O O . GLY A 1 104 ? 16.204 -2.432 -26.816 1.00 97.69 104 GLY A O 1
ATOM 745 N N . ASP A 1 105 ? 15.549 -4.464 -27.508 1.00 96.94 105 ASP A N 1
ATOM 746 C CA . ASP A 1 105 ? 14.563 -4.041 -28.512 1.00 96.94 105 ASP A CA 1
ATOM 747 C C . ASP A 1 105 ? 13.146 -3.845 -27.931 1.00 96.94 105 ASP A C 1
ATOM 749 O O . ASP A 1 105 ? 12.208 -3.534 -28.662 1.00 96.94 105 ASP A O 1
ATOM 753 N N . GLY A 1 106 ? 12.975 -4.033 -26.618 1.00 96.06 106 GLY A N 1
ATOM 754 C CA . GLY A 1 106 ? 11.699 -3.911 -25.915 1.00 96.06 106 GLY A CA 1
ATOM 755 C C . GLY A 1 106 ? 10.802 -5.149 -25.987 1.00 96.06 106 GLY A C 1
ATOM 756 O O . GLY A 1 106 ? 9.740 -5.152 -25.363 1.00 96.06 106 GLY A O 1
ATOM 757 N N . SER A 1 107 ? 11.205 -6.214 -26.691 1.00 97.25 107 SER A N 1
ATOM 758 C CA . SER A 1 107 ? 10.441 -7.465 -26.715 1.00 97.25 107 SER A CA 1
ATOM 759 C C . SER A 1 107 ? 10.476 -8.163 -25.351 1.00 97.25 107 SER A C 1
ATOM 761 O O . SER A 1 107 ? 11.465 -8.091 -24.616 1.00 97.25 107 SER A O 1
ATOM 763 N N . VAL A 1 108 ? 9.387 -8.840 -24.980 1.00 97.69 108 VAL A N 1
ATOM 764 C CA . VAL A 1 108 ? 9.303 -9.539 -23.690 1.00 97.69 108 VAL A CA 1
ATOM 765 C C . VAL A 1 108 ? 10.247 -10.737 -23.691 1.00 97.69 108 VAL A C 1
ATOM 767 O O . VAL A 1 108 ? 10.109 -11.652 -24.497 1.00 97.69 108 VAL A O 1
ATOM 770 N N . ARG A 1 109 ? 11.186 -10.746 -22.744 1.00 96.69 109 ARG A N 1
ATOM 771 C CA . ARG A 1 109 ? 12.100 -11.866 -22.501 1.00 96.69 109 ARG A CA 1
ATOM 772 C C . ARG A 1 109 ? 11.516 -12.856 -21.501 1.00 96.69 109 ARG A C 1
ATOM 774 O O . ARG A 1 109 ? 11.631 -14.062 -21.692 1.00 96.69 109 ARG A O 1
ATOM 781 N N . ARG A 1 110 ? 10.950 -12.354 -20.399 1.00 97.44 110 ARG A N 1
ATOM 782 C CA . ARG A 1 110 ? 10.448 -13.182 -19.293 1.00 97.44 110 ARG A CA 1
ATOM 783 C C . ARG A 1 110 ? 9.376 -12.441 -18.505 1.00 97.44 110 ARG A C 1
ATOM 785 O O . ARG A 1 110 ? 9.514 -11.247 -18.259 1.00 97.44 110 ARG A O 1
ATOM 792 N N . VAL A 1 111 ? 8.357 -13.170 -18.063 1.00 95.88 111 VAL A N 1
ATOM 793 C CA . VAL A 1 111 ? 7.350 -12.693 -17.108 1.00 95.88 111 VAL A CA 1
ATOM 794 C C . VAL A 1 111 ? 7.375 -13.607 -15.892 1.00 95.88 111 VAL A C 1
ATOM 796 O O . VAL A 1 111 ? 7.344 -14.827 -16.033 1.00 95.88 111 VAL A O 1
ATOM 799 N N . GLU A 1 112 ? 7.432 -13.020 -14.704 1.00 96.06 112 GLU A N 1
ATOM 800 C CA . GLU A 1 112 ? 7.396 -13.729 -13.432 1.00 96.06 112 GLU A CA 1
ATOM 801 C C . GLU A 1 112 ? 6.303 -13.145 -12.539 1.00 96.06 112 GLU A C 1
ATOM 803 O O . GLU A 1 112 ? 6.202 -11.931 -12.364 1.00 96.06 112 GLU A O 1
ATOM 808 N N . VAL A 1 113 ? 5.455 -14.012 -11.989 1.00 92.81 113 VAL A N 1
ATOM 809 C CA . VAL A 1 113 ? 4.364 -13.598 -11.104 1.00 92.81 113 VAL A CA 1
ATOM 810 C C . VAL A 1 113 ? 4.875 -13.600 -9.670 1.00 92.81 113 VAL A C 1
ATOM 812 O O . VAL A 1 113 ? 5.111 -14.660 -9.097 1.00 92.81 113 VAL A O 1
ATOM 815 N N . LEU A 1 114 ? 5.016 -12.413 -9.081 1.00 88.81 114 LEU A N 1
ATOM 816 C CA . LEU A 1 114 ? 5.489 -12.246 -7.704 1.00 88.81 114 LEU A CA 1
ATOM 817 C C . LEU A 1 114 ? 4.354 -12.382 -6.682 1.00 88.81 114 LEU A C 1
ATOM 819 O O . LEU A 1 114 ? 4.563 -12.858 -5.569 1.00 88.81 114 LEU A O 1
ATOM 823 N N . ARG A 1 115 ? 3.133 -11.980 -7.058 1.00 85.94 115 ARG A N 1
ATOM 824 C CA . ARG A 1 115 ? 1.929 -12.143 -6.234 1.00 85.94 115 ARG A CA 1
ATOM 825 C C . ARG A 1 115 ? 0.780 -12.637 -7.096 1.00 85.94 115 ARG A C 1
ATOM 827 O O . ARG A 1 115 ? 0.321 -11.918 -7.982 1.00 85.94 115 ARG A O 1
ATOM 834 N N . TYR A 1 116 ? 0.303 -13.843 -6.801 1.00 85.38 116 TYR A N 1
ATOM 835 C CA . TYR A 1 116 ? -0.893 -14.388 -7.431 1.00 85.38 116 TYR A CA 1
ATOM 836 C C . TYR A 1 116 ? -2.165 -13.836 -6.775 1.00 85.38 116 TYR A C 1
ATOM 838 O O . TYR A 1 116 ? -2.249 -13.804 -5.541 1.00 85.38 116 TYR A O 1
ATOM 846 N N . PRO A 1 117 ? -3.177 -13.450 -7.570 1.00 82.62 117 PRO A N 1
ATOM 847 C CA . PRO A 1 117 ? -4.486 -13.108 -7.041 1.00 82.62 117 PRO A CA 1
ATOM 848 C C . PRO A 1 117 ? -5.159 -14.376 -6.510 1.00 82.62 117 PRO A C 1
ATOM 850 O O . PRO A 1 117 ? -5.352 -15.346 -7.239 1.00 82.62 117 PRO A O 1
ATOM 853 N N . ARG A 1 118 ? -5.486 -14.392 -5.215 1.00 76.88 118 ARG A N 1
ATOM 854 C CA . ARG A 1 118 ? -6.071 -15.573 -4.553 1.00 76.88 118 ARG A CA 1
ATOM 855 C C . ARG A 1 118 ? -7.592 -15.671 -4.692 1.00 76.88 118 ARG A C 1
ATOM 857 O O . ARG A 1 118 ? -8.118 -16.757 -4.504 1.00 76.88 118 ARG A O 1
ATOM 864 N N . GLN A 1 119 ? -8.252 -14.562 -5.026 1.00 71.19 119 GLN A N 1
ATOM 865 C CA . GLN A 1 119 ? -9.716 -14.428 -5.033 1.00 71.19 119 GLN A CA 1
ATOM 866 C C . GLN A 1 119 ? -10.352 -14.499 -6.435 1.00 71.19 119 GLN A C 1
ATOM 868 O O . GLN A 1 119 ? -11.554 -14.317 -6.565 1.00 71.19 119 GLN A O 1
ATOM 873 N N . ALA A 1 120 ? -9.559 -14.723 -7.489 1.00 61.78 120 ALA A N 1
ATOM 874 C CA . ALA A 1 120 ? -10.014 -14.746 -8.887 1.00 61.78 120 ALA A CA 1
ATOM 875 C C . ALA A 1 120 ? -9.634 -16.060 -9.600 1.00 61.78 120 ALA A C 1
ATOM 877 O O . ALA A 1 120 ? -9.231 -16.039 -10.763 1.00 61.78 120 ALA A O 1
ATOM 878 N N . ARG A 1 121 ? -9.672 -17.181 -8.870 1.00 59.06 121 ARG A N 1
ATOM 879 C CA . ARG A 1 121 ? -9.498 -18.527 -9.433 1.00 59.06 121 ARG A CA 1
ATOM 880 C C . ARG A 1 121 ? -10.836 -19.190 -9.696 1.00 59.06 121 ARG A C 1
ATOM 882 O O . ARG A 1 121 ? -11.763 -18.932 -8.903 1.00 59.06 121 ARG A O 1
#

Radius of gyration: 29.04 Å; chains: 1; bounding box: 68×68×61 Å

Foldseek 3Di:
DPPPPVVVVVVVVVVVVVVVVPPPDDDDPPPDDPDPDPPPPPPPPDPDPDFQPDDPPDDDDPDDVSVVVSVVVSVPNRDDPNDDPDDDDLVVLQDWDWDWDADPVRHTPDIDTPHHRPSPD